Protein AF-A0A2W4JQQ4-F1 (afdb_monomer_lite)

Radius of gyration: 11.11 Å; chains: 1; bounding box: 22×16×37 Å

Foldseek 3Di:
DDDWDKDKDAAPPLDDPVVQVVVQVVLCPDPQWPHWHADSVRNIIITTGD

Sequence (50 aa):
MSSTTVHELAIEGMTCAACVNRVEKALARVPGVARASVNLATERARVEAR

Structure (mmCIF, N/CA/C/O backbone):
data_AF-A0A2W4JQQ4-F1
#
_entry.id   AF-A0A2W4JQQ4-F1
#
loop_
_atom_site.group_PDB
_atom_site.id
_atom_site.type_symbol
_atom_site.label_atom_id
_atom_site.label_alt_id
_atom_site.label_comp_id
_atom_site.label_asym_id
_atom_site.label_entity_id
_atom_site.label_seq_id
_atom_site.pdbx_PDB_ins_code
_atom_site.Cartn_x
_atom_site.Cartn_y
_atom_site.Cartn_z
_atom_site.occupancy
_atom_site.B_iso_or_equiv
_atom_site.auth_seq_id
_atom_site.auth_comp_id
_atom_site.auth_asym_id
_atom_site.auth_atom_id
_atom_site.pdbx_PDB_model_num
ATOM 1 N N . MET A 1 1 ? -6.073 8.234 24.224 1.00 48.06 1 MET A N 1
ATOM 2 C CA . MET A 1 1 ? -4.767 7.774 23.707 1.00 48.06 1 MET A CA 1
ATOM 3 C C . MET A 1 1 ? -5.046 6.810 22.561 1.00 48.06 1 MET A C 1
ATOM 5 O O . MET A 1 1 ? -5.389 5.672 22.837 1.00 48.06 1 MET A O 1
ATOM 9 N N . SER A 1 2 ? -5.006 7.261 21.303 1.00 55.84 2 SER A N 1
ATOM 10 C CA . SER A 1 2 ? -5.070 6.360 20.138 1.00 55.84 2 SER A CA 1
ATOM 11 C C . SER A 1 2 ? -3.665 6.262 19.563 1.00 55.84 2 SER A C 1
ATOM 13 O O . SER A 1 2 ? -3.135 7.258 19.079 1.00 55.84 2 SER A O 1
ATOM 15 N N . SER A 1 3 ? -3.045 5.092 19.700 1.00 77.62 3 SER A N 1
ATOM 16 C CA . SER A 1 3 ? -1.719 4.813 19.152 1.00 77.62 3 SER A CA 1
ATOM 17 C C . SER A 1 3 ? -1.876 4.418 17.687 1.00 77.62 3 SER A C 1
ATOM 19 O O . SER A 1 3 ? -2.249 3.285 17.399 1.00 77.62 3 SER A O 1
ATOM 21 N N . THR A 1 4 ? -1.631 5.349 16.764 1.00 83.56 4 THR A N 1
ATOM 22 C CA . THR A 1 4 ? -1.582 5.027 15.333 1.00 83.56 4 THR A CA 1
ATOM 23 C C . THR A 1 4 ? -0.301 4.246 15.055 1.00 83.56 4 THR A C 1
ATOM 25 O O . THR A 1 4 ? 0.798 4.776 15.220 1.00 83.56 4 THR A O 1
ATOM 28 N N . THR A 1 5 ? -0.436 2.987 14.649 1.00 91.88 5 THR A N 1
ATOM 29 C CA . THR A 1 5 ? 0.695 2.125 14.299 1.00 91.88 5 THR A CA 1
ATOM 30 C C . THR A 1 5 ? 1.002 2.278 12.819 1.00 91.88 5 THR A C 1
ATOM 32 O O . THR A 1 5 ? 0.101 2.240 11.980 1.00 91.88 5 THR A O 1
ATOM 35 N N . VAL A 1 6 ? 2.281 2.465 12.499 1.00 93.69 6 VAL A N 1
ATOM 36 C CA . VAL A 1 6 ? 2.749 2.534 11.117 1.00 93.69 6 VAL A CA 1
ATOM 37 C C . VAL A 1 6 ? 3.371 1.201 10.736 1.00 93.69 6 VAL A C 1
ATOM 39 O O . VAL A 1 6 ? 4.306 0.740 11.387 1.00 93.69 6 VAL A O 1
ATOM 42 N N . HIS A 1 7 ? 2.880 0.618 9.650 1.00 93.75 7 HIS A N 1
ATOM 43 C CA . HIS A 1 7 ? 3.412 -0.597 9.054 1.00 93.75 7 HIS A CA 1
ATOM 44 C C . HIS A 1 7 ? 4.039 -0.276 7.699 1.00 93.75 7 HIS A C 1
ATOM 46 O O . HIS A 1 7 ? 3.409 0.364 6.854 1.00 93.75 7 HIS A O 1
ATOM 52 N N . GLU A 1 8 ? 5.268 -0.739 7.482 1.00 94.38 8 GLU A N 1
ATOM 53 C CA . GLU A 1 8 ? 5.912 -0.729 6.169 1.00 94.38 8 GLU A CA 1
ATOM 54 C C . GLU A 1 8 ? 5.949 -2.145 5.607 1.00 94.38 8 GLU A C 1
ATOM 56 O O . GLU A 1 8 ? 6.476 -3.071 6.222 1.00 94.38 8 GLU A O 1
ATOM 61 N N . LEU A 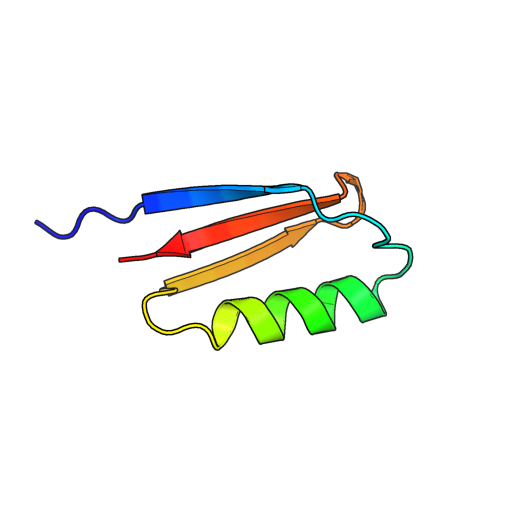1 9 ? 5.366 -2.303 4.426 1.00 92.69 9 LEU A N 1
ATOM 62 C CA . LEU A 1 9 ? 5.189 -3.576 3.745 1.00 92.69 9 LEU A CA 1
ATOM 63 C C . LEU A 1 9 ? 5.975 -3.519 2.437 1.00 92.69 9 LEU A C 1
ATOM 65 O O . LEU A 1 9 ? 5.796 -2.588 1.652 1.00 92.69 9 LEU A O 1
ATOM 69 N N . ALA A 1 10 ? 6.846 -4.496 2.199 1.00 92.12 10 ALA A N 1
ATOM 70 C CA . ALA A 1 10 ? 7.415 -4.705 0.871 1.00 92.12 10 ALA A CA 1
ATOM 71 C C . ALA A 1 10 ? 6.361 -5.375 -0.019 1.00 92.12 10 ALA A C 1
ATOM 73 O O . ALA A 1 10 ? 5.637 -6.256 0.447 1.00 92.12 10 ALA A O 1
ATOM 74 N N . ILE A 1 11 ? 6.254 -4.949 -1.276 1.00 88.62 11 ILE A N 1
ATOM 75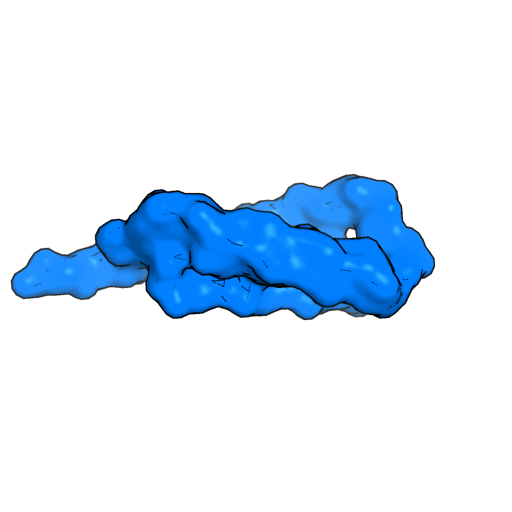 C CA . ILE A 1 11 ? 5.282 -5.499 -2.221 1.00 88.62 11 ILE A CA 1
ATOM 76 C C . ILE A 1 11 ? 6.015 -6.009 -3.445 1.00 88.62 11 ILE A C 1
ATOM 78 O O . ILE A 1 11 ? 6.512 -5.243 -4.264 1.00 88.62 11 ILE A O 1
ATOM 82 N N . GLU A 1 12 ? 6.021 -7.325 -3.579 1.00 86.38 12 GLU A N 1
ATOM 83 C CA . GLU A 1 12 ? 6.609 -8.004 -4.721 1.00 86.38 12 GLU A CA 1
ATOM 84 C C . GLU A 1 12 ? 5.700 -7.904 -5.957 1.00 86.38 12 GLU A C 1
ATOM 86 O O . GLU A 1 12 ? 4.470 -7.862 -5.859 1.00 86.38 12 GLU A O 1
ATOM 91 N N . GLY A 1 13 ? 6.307 -7.872 -7.147 1.00 82.38 13 GLY A N 1
ATOM 92 C CA . GLY A 1 13 ? 5.581 -7.908 -8.422 1.00 82.38 13 GLY A CA 1
ATOM 93 C C . GLY A 1 13 ? 4.894 -6.594 -8.817 1.00 82.38 13 GLY A C 1
ATOM 94 O O . GLY A 1 13 ? 4.076 -6.574 -9.743 1.00 82.38 13 GLY A O 1
ATOM 95 N N . MET A 1 14 ? 5.213 -5.483 -8.149 1.00 84.44 14 MET A N 1
ATOM 96 C CA . MET A 1 14 ? 4.653 -4.172 -8.463 1.00 84.44 14 MET A CA 1
ATOM 97 C C . MET A 1 14 ? 5.360 -3.557 -9.683 1.00 84.44 14 MET A C 1
ATOM 99 O O . MET A 1 14 ? 6.299 -2.789 -9.564 1.00 84.44 14 MET A O 1
ATOM 103 N N . THR A 1 15 ? 4.903 -3.894 -10.889 1.00 83.31 15 THR A N 1
ATOM 104 C CA . THR A 1 15 ? 5.598 -3.519 -12.140 1.00 83.31 15 THR A CA 1
ATOM 105 C C . THR A 1 15 ? 4.992 -2.328 -12.881 1.00 83.31 15 THR A C 1
ATOM 107 O O . THR A 1 15 ? 5.546 -1.877 -13.882 1.00 83.31 15 THR A O 1
ATOM 110 N N . CYS A 1 16 ? 3.847 -1.793 -12.438 1.00 85.31 16 CYS A N 1
ATOM 111 C CA . CYS A 1 16 ? 3.205 -0.671 -13.123 1.00 85.31 16 CYS A CA 1
ATOM 112 C C . CYS A 1 16 ? 2.436 0.269 -12.188 1.00 85.31 16 CYS A C 1
ATOM 114 O O . CYS A 1 16 ? 1.904 -0.135 -11.152 1.00 85.31 16 CYS A O 1
ATOM 116 N N . ALA A 1 17 ? 2.290 1.526 -12.616 1.00 79.69 17 ALA A N 1
ATOM 117 C CA . ALA A 1 17 ? 1.534 2.552 -11.893 1.00 79.69 17 ALA A CA 1
ATOM 118 C C . ALA A 1 17 ? 0.059 2.165 -11.656 1.00 79.69 17 ALA A C 1
ATOM 120 O O . ALA A 1 17 ? -0.544 2.552 -10.657 1.00 79.69 17 ALA A O 1
ATOM 121 N N . ALA A 1 18 ? -0.530 1.344 -12.531 1.00 85.69 18 ALA A N 1
ATOM 122 C CA . ALA A 1 18 ? -1.887 0.839 -12.327 1.00 85.69 18 ALA A CA 1
ATOM 123 C C . ALA A 1 18 ? -1.976 -0.191 -11.180 1.00 85.69 18 ALA A C 1
ATOM 125 O O . ALA A 1 18 ? -3.023 -0.304 -10.540 1.00 85.69 18 ALA A O 1
ATOM 126 N N . CYS A 1 19 ? -0.903 -0.935 -10.886 1.00 88.25 19 CYS A N 1
ATOM 127 C CA . CYS A 1 19 ? -0.840 -1.833 -9.729 1.00 88.25 19 CYS A CA 1
ATOM 128 C C . CYS A 1 19 ? -0.765 -1.052 -8.414 1.00 88.25 19 CYS A C 1
ATOM 130 O O . CYS A 1 19 ? -1.493 -1.402 -7.490 1.00 88.25 19 CYS A O 1
ATOM 132 N N . VAL A 1 20 ? -0.008 0.049 -8.373 1.00 90.31 20 VAL A N 1
ATOM 133 C CA . VAL A 1 20 ? 0.075 0.964 -7.215 1.00 90.31 20 VAL A CA 1
ATOM 134 C C . VAL A 1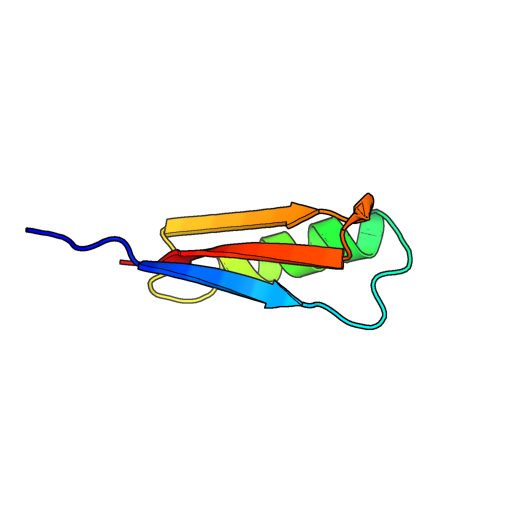 20 ? -1.323 1.383 -6.761 1.00 90.31 20 VAL A C 1
ATOM 136 O O . VAL A 1 20 ? -1.726 1.116 -5.632 1.00 90.31 20 VAL A O 1
ATOM 139 N N . ASN A 1 21 ? -2.114 1.936 -7.686 1.00 90.81 21 ASN A N 1
ATOM 140 C CA . ASN A 1 21 ? -3.465 2.416 -7.398 1.00 90.81 21 ASN A CA 1
ATOM 141 C C . ASN A 1 21 ? -4.407 1.305 -6.913 1.00 90.81 21 ASN A C 1
ATOM 143 O O . ASN A 1 21 ? -5.290 1.551 -6.091 1.00 90.81 21 ASN A O 1
ATOM 147 N N . ARG A 1 22 ? -4.261 0.082 -7.441 1.00 92.19 22 ARG A N 1
ATOM 148 C CA . ARG A 1 22 ? -5.078 -1.064 -7.015 1.00 92.19 22 ARG A CA 1
ATOM 149 C C . ARG A 1 22 ? -4.738 -1.489 -5.593 1.00 92.19 22 ARG A C 1
ATOM 151 O O . ARG A 1 22 ? -5.650 -1.687 -4.795 1.00 92.19 22 ARG A O 1
ATOM 158 N N . VAL A 1 23 ? -3.450 -1.589 -5.284 1.00 92.06 23 VAL A N 1
ATOM 159 C CA . VAL A 1 23 ? -2.958 -1.955 -3.954 1.00 92.06 23 VAL A CA 1
ATOM 160 C C . VAL A 1 23 ? -3.357 -0.901 -2.924 1.00 92.06 23 VAL A C 1
ATOM 162 O O . VAL A 1 23 ? -3.909 -1.251 -1.887 1.00 92.06 23 VAL A O 1
ATOM 165 N N . GLU A 1 24 ? -3.153 0.383 -3.218 1.00 92.75 24 GLU A N 1
ATOM 166 C CA . GLU A 1 24 ? -3.492 1.469 -2.293 1.00 92.75 24 GLU A CA 1
ATOM 167 C C . GLU A 1 24 ? -4.984 1.463 -1.938 1.00 92.75 24 GLU A C 1
ATOM 169 O O . GLU A 1 24 ? -5.353 1.491 -0.763 1.00 92.75 24 GLU A O 1
ATOM 174 N N . LYS A 1 25 ? -5.854 1.312 -2.945 1.00 93.81 25 LYS A N 1
ATOM 175 C CA . LYS A 1 25 ? -7.304 1.181 -2.734 1.00 93.81 25 LYS A CA 1
ATOM 176 C C . LYS A 1 25 ? -7.678 -0.069 -1.941 1.00 93.81 25 LYS A C 1
ATOM 178 O O . LYS A 1 25 ? -8.634 -0.022 -1.171 1.00 93.81 25 LYS A O 1
ATOM 183 N N . ALA A 1 26 ? -6.978 -1.183 -2.144 1.00 93.81 26 ALA A N 1
ATOM 184 C CA . ALA A 1 26 ? -7.223 -2.407 -1.391 1.00 93.81 26 ALA A CA 1
ATOM 185 C C . ALA A 1 26 ? -6.852 -2.230 0.090 1.00 93.81 26 ALA A C 1
ATOM 187 O O . ALA A 1 26 ? -7.663 -2.554 0.954 1.00 93.81 26 ALA A O 1
ATOM 188 N N . LEU A 1 27 ? -5.685 -1.644 0.379 1.00 93.56 27 LEU A N 1
ATOM 189 C CA . LEU A 1 27 ? -5.222 -1.364 1.742 1.00 93.56 27 LEU A CA 1
ATOM 190 C C . LEU A 1 27 ? -6.135 -0.369 2.465 1.00 93.56 27 LEU A C 1
ATOM 192 O O . LEU A 1 27 ? -6.492 -0.591 3.616 1.00 93.56 27 LEU A O 1
ATOM 196 N N . ALA A 1 28 ? -6.588 0.681 1.777 1.00 93.38 28 ALA A N 1
ATOM 197 C CA . ALA A 1 28 ? -7.514 1.665 2.341 1.00 93.38 28 ALA A CA 1
ATOM 198 C C . ALA A 1 28 ? -8.899 1.085 2.697 1.00 93.38 28 ALA A C 1
ATOM 200 O O . ALA A 1 28 ? -9.646 1.696 3.455 1.00 93.38 28 ALA A O 1
ATOM 201 N N . ARG A 1 29 ? -9.265 -0.082 2.149 1.00 95.06 29 ARG A N 1
ATOM 202 C CA . ARG A 1 29 ? -10.518 -0.785 2.471 1.00 95.06 29 ARG A CA 1
ATOM 203 C C . ARG A 1 29 ? -10.394 -1.726 3.668 1.00 95.06 29 ARG A C 1
ATOM 205 O O . ARG A 1 29 ? -11.412 -2.258 4.109 1.00 95.06 29 ARG A O 1
ATOM 212 N N . VAL A 1 30 ? -9.185 -1.961 4.173 1.00 94.38 30 VAL A N 1
ATOM 213 C CA . VAL A 1 30 ? -8.969 -2.836 5.327 1.00 94.38 30 VAL A CA 1
ATOM 214 C C . VAL A 1 30 ? -9.491 -2.139 6.592 1.00 94.38 30 VAL A C 1
ATOM 216 O O . VAL A 1 30 ? -9.110 -0.998 6.861 1.00 94.38 30 VAL A O 1
ATOM 219 N N . PRO A 1 31 ? -10.354 -2.789 7.393 1.00 93.31 31 PRO A N 1
ATOM 220 C CA . PRO A 1 31 ? -10.832 -2.220 8.649 1.00 93.31 31 PRO A CA 1
ATOM 221 C C . PRO A 1 31 ? -9.676 -1.858 9.590 1.00 93.31 31 PRO A C 1
ATOM 223 O O . PRO A 1 31 ? -8.746 -2.640 9.763 1.00 93.31 31 PRO A O 1
ATOM 226 N N . GLY A 1 32 ? -9.739 -0.674 10.202 1.00 92.38 32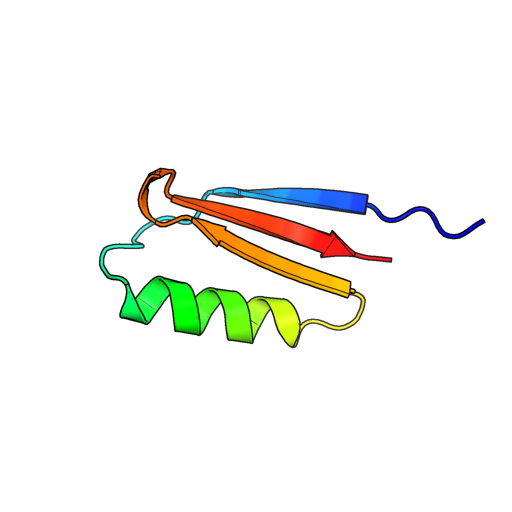 GLY A N 1
ATOM 227 C CA . GLY A 1 32 ? -8.687 -0.165 11.093 1.00 92.38 32 GLY A CA 1
ATOM 228 C C . GLY A 1 32 ? -7.585 0.626 10.383 1.00 92.38 32 GLY A C 1
ATOM 229 O O . GLY A 1 32 ? -6.860 1.369 11.041 1.00 92.38 32 GLY A O 1
ATOM 230 N N . VAL A 1 33 ? -7.490 0.568 9.050 1.00 94.06 33 VAL A N 1
ATOM 231 C CA . VAL A 1 33 ? -6.579 1.434 8.291 1.00 94.06 33 VAL A CA 1
ATOM 232 C C . VAL A 1 33 ? -7.139 2.854 8.244 1.00 94.06 33 VAL A C 1
ATOM 234 O O . VAL A 1 33 ? -8.229 3.102 7.736 1.00 94.06 33 VAL A O 1
ATOM 237 N N . ALA A 1 34 ? -6.375 3.800 8.781 1.00 93.44 34 ALA A N 1
ATOM 238 C CA . ALA A 1 34 ? -6.657 5.226 8.695 1.00 93.44 34 ALA A CA 1
ATOM 239 C C . ALA A 1 34 ? -6.091 5.830 7.404 1.00 93.44 34 ALA A C 1
ATOM 241 O O . ALA A 1 34 ? -6.715 6.704 6.803 1.00 93.44 34 ALA A O 1
ATOM 242 N N . ARG A 1 35 ? -4.913 5.362 6.972 1.00 93.25 35 ARG A N 1
ATOM 243 C CA . ARG A 1 35 ? -4.251 5.829 5.751 1.00 93.25 35 ARG A CA 1
ATOM 244 C C . ARG A 1 35 ? -3.403 4.724 5.135 1.00 93.25 35 ARG A C 1
ATOM 246 O O . ARG A 1 35 ? -2.746 3.978 5.850 1.00 93.25 35 ARG A O 1
ATOM 253 N N . ALA A 1 36 ? -3.377 4.651 3.811 1.00 94.94 36 ALA A N 1
ATOM 254 C CA . ALA A 1 36 ? -2.452 3.807 3.069 1.00 94.94 36 ALA A CA 1
ATOM 255 C C . ALA A 1 36 ? -1.834 4.618 1.930 1.00 94.94 36 ALA A C 1
ATOM 257 O O . ALA A 1 36 ? -2.520 5.432 1.316 1.00 94.94 36 ALA A O 1
ATOM 258 N N . SER A 1 37 ? -0.552 4.406 1.660 1.00 94.19 37 SER A N 1
ATOM 259 C CA . SER A 1 37 ? 0.132 4.937 0.484 1.00 94.19 37 SER A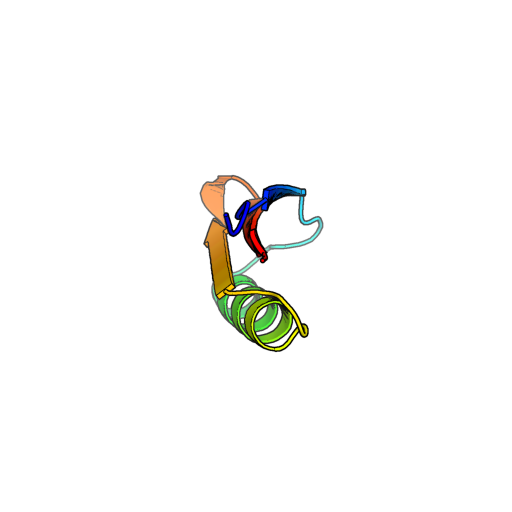 CA 1
ATOM 260 C C . SER A 1 37 ? 1.092 3.900 -0.071 1.00 94.19 37 SER A C 1
ATOM 262 O O . SER A 1 37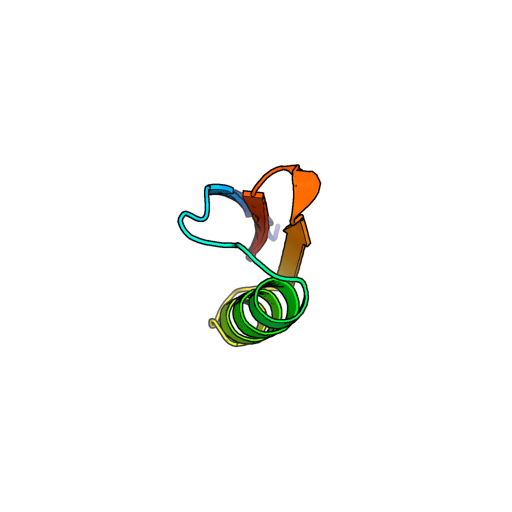 ? 1.654 3.094 0.673 1.00 94.19 37 SER A O 1
ATOM 264 N N . VAL A 1 38 ? 1.274 3.901 -1.388 1.00 93.75 38 VAL A N 1
ATOM 265 C CA . VAL A 1 38 ? 2.150 2.947 -2.069 1.00 93.75 38 VAL A CA 1
ATOM 266 C C . VAL A 1 38 ? 3.139 3.703 -2.946 1.00 93.75 38 VAL A C 1
ATOM 268 O O . VAL A 1 38 ? 2.771 4.622 -3.673 1.00 93.75 38 VAL A O 1
ATOM 271 N N . ASN A 1 39 ? 4.410 3.316 -2.883 1.00 91.25 39 ASN A N 1
ATOM 272 C CA . ASN A 1 39 ? 5.475 3.898 -3.682 1.00 91.25 39 ASN A CA 1
ATOM 273 C C . ASN A 1 39 ? 6.063 2.838 -4.619 1.00 91.25 39 ASN A C 1
ATOM 275 O O . ASN A 1 39 ? 6.655 1.860 -4.169 1.00 91.25 39 ASN A O 1
ATOM 279 N N . LEU A 1 40 ? 5.912 3.062 -5.927 1.00 88.81 40 LEU A N 1
ATOM 280 C CA . LEU A 1 40 ? 6.434 2.174 -6.967 1.00 88.81 40 LEU A CA 1
ATOM 281 C C . LEU A 1 40 ? 7.963 2.178 -7.034 1.00 88.81 40 LEU A C 1
ATOM 283 O O . LEU A 1 40 ? 8.559 1.140 -7.272 1.00 88.81 40 LEU A O 1
ATOM 287 N N . ALA A 1 41 ? 8.600 3.330 -6.818 1.00 89.12 41 ALA A N 1
ATOM 288 C CA . ALA A 1 41 ? 10.052 3.458 -6.931 1.00 89.12 41 ALA A CA 1
ATOM 289 C C . ALA A 1 41 ? 10.792 2.688 -5.829 1.00 89.12 41 ALA A C 1
ATOM 291 O O . ALA A 1 41 ? 11.935 2.287 -6.020 1.00 89.12 41 ALA A O 1
ATOM 292 N N . THR A 1 42 ? 10.147 2.499 -4.675 1.00 89.75 42 THR A N 1
ATOM 293 C CA . THR A 1 42 ? 10.703 1.740 -3.549 1.00 89.75 42 THR A CA 1
ATOM 294 C C . THR A 1 42 ? 10.046 0.377 -3.358 1.00 89.75 42 THR A C 1
ATOM 296 O O . THR A 1 42 ? 10.477 -0.366 -2.481 1.00 89.75 42 THR A O 1
ATOM 299 N N . GLU A 1 43 ? 9.010 0.060 -4.140 1.00 90.56 43 GLU A N 1
ATOM 300 C CA . GLU A 1 43 ? 8.187 -1.150 -4.009 1.00 90.56 43 GLU A CA 1
ATOM 301 C C . GLU A 1 43 ? 7.649 -1.364 -2.582 1.00 90.56 43 GLU A C 1
ATOM 303 O O . GLU A 1 43 ? 7.558 -2.486 -2.078 1.00 90.56 43 GLU A O 1
ATOM 308 N N . ARG A 1 44 ? 7.291 -0.269 -1.894 1.00 92.88 44 ARG A N 1
ATOM 309 C CA . ARG A 1 44 ? 6.787 -0.323 -0.512 1.00 92.88 44 ARG A CA 1
ATOM 310 C C . ARG A 1 44 ? 5.425 0.318 -0.358 1.00 92.88 44 ARG A C 1
ATOM 312 O O . ARG A 1 44 ? 5.127 1.342 -0.972 1.00 92.88 44 ARG A O 1
ATOM 319 N N . ALA A 1 45 ? 4.630 -0.254 0.537 1.00 94.81 45 ALA A N 1
ATOM 320 C CA . ALA A 1 45 ? 3.413 0.349 1.045 1.00 94.81 45 ALA A CA 1
ATOM 321 C C . ALA A 1 45 ? 3.589 0.771 2.500 1.00 94.81 45 ALA A C 1
ATOM 323 O O . ALA A 1 45 ? 4.111 0.017 3.322 1.00 94.81 45 ALA A O 1
ATOM 324 N N . ARG A 1 46 ? 3.116 1.973 2.816 1.00 95.25 46 ARG A N 1
ATOM 325 C CA . ARG A 1 46 ? 3.038 2.504 4.171 1.00 95.25 46 ARG A CA 1
ATOM 326 C C . ARG A 1 46 ? 1.579 2.536 4.593 1.00 95.25 46 ARG A C 1
ATOM 328 O O . ARG A 1 46 ? 0.743 3.104 3.893 1.00 95.25 46 ARG A O 1
ATOM 335 N N . VAL A 1 47 ? 1.277 1.925 5.730 1.00 95.56 47 VAL A N 1
ATOM 336 C CA . VAL A 1 47 ? -0.083 1.815 6.263 1.00 95.56 47 VAL A CA 1
ATOM 337 C C . VAL A 1 47 ? -0.109 2.369 7.677 1.00 95.56 47 VAL A C 1
ATOM 339 O O . VAL A 1 47 ? 0.654 1.936 8.532 1.00 95.56 47 VAL A O 1
ATOM 342 N N . GLU A 1 48 ? -0.991 3.326 7.918 1.00 94.94 48 GLU A N 1
ATOM 343 C CA . GLU A 1 48 ? -1.279 3.892 9.230 1.00 94.94 48 GLU A CA 1
ATOM 344 C C . GLU A 1 48 ? -2.599 3.291 9.711 1.00 94.94 48 GLU A C 1
ATOM 346 O O . GLU A 1 48 ? -3.647 3.526 9.103 1.00 94.94 48 GLU A O 1
ATOM 351 N N . ALA A 1 49 ? -2.552 2.501 10.779 1.00 91.69 49 ALA A N 1
ATOM 352 C CA . ALA A 1 49 ? -3.715 1.844 11.366 1.00 91.69 49 ALA A CA 1
ATOM 353 C C . ALA A 1 49 ? -3.924 2.299 12.813 1.00 91.69 49 ALA A C 1
ATOM 355 O O . ALA A 1 49 ? -2.964 2.653 13.499 1.00 91.69 49 ALA A O 1
ATOM 356 N N . ARG A 1 50 ? -5.176 2.315 13.269 1.00 87.50 50 ARG A N 1
ATOM 357 C CA . ARG A 1 50 ? -5.560 2.724 14.627 1.00 87.50 50 ARG A CA 1
ATOM 358 C C . ARG A 1 50 ? -6.531 1.742 15.262 1.00 87.50 50 ARG A C 1
ATOM 360 O O . ARG A 1 50 ? -7.324 1.140 14.505 1.00 87.50 50 ARG A O 1
#

Secondary structure (DSSP, 8-state):
----EEEEEE-TT--SHHHHHHHHHHHHTSTTEEEEEEETTTTEEEEEE-

pLDDT: mean 89.22, std 8.72, range [48.06, 95.56]